Protein AF-A0A9Q1H4J2-F1 (afdb_monomer)

pLDDT: mean 72.01, std 14.21, range [31.0, 90.94]

Organism: Holothuria leucospilota (NCBI:txid206669)

Solvent-accessible surface area (backbone atoms only — not comparable to full-atom values): 5604 Å² total; per-residue (Å²): 121,58,76,90,48,46,68,60,51,52,55,49,33,73,78,36,75,84,63,74,89,70,79,47,65,67,61,52,53,50,54,51,53,67,70,42,54,74,68,58,38,54,54,50,52,5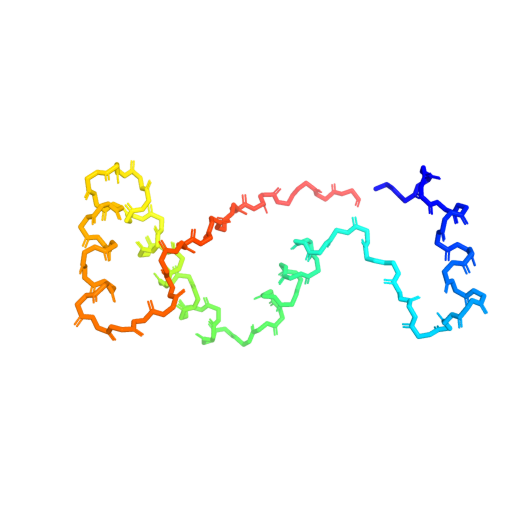3,51,53,53,53,53,49,63,32,63,74,35,74,67,46,42,50,53,48,39,53,56,33,64,76,65,79,47,92,70,76,68,84,77,87,80,75,84,75,79,79,80,86,127

Structure (mmCIF, N/CA/C/O backbone):
data_AF-A0A9Q1H4J2-F1
#
_entry.id   AF-A0A9Q1H4J2-F1
#
loop_
_atom_site.group_PDB
_atom_site.id
_atom_site.type_symbol
_atom_site.label_atom_id
_atom_site.label_alt_id
_atom_site.label_comp_id
_atom_site.label_asym_id
_atom_site.label_entity_id
_atom_site.label_seq_id
_atom_site.pdbx_PDB_ins_code
_atom_site.Cartn_x
_atom_site.Cartn_y
_atom_site.Cartn_z
_atom_site.occupancy
_atom_site.B_iso_or_equiv
_atom_site.auth_seq_id
_atom_site.auth_comp_id
_atom_site.auth_asym_id
_atom_site.auth_atom_id
_atom_site.pdbx_PDB_model_num
ATOM 1 N N . MET A 1 1 ? 17.760 -11.767 -3.762 1.00 52.53 1 MET A N 1
ATOM 2 C CA . MET A 1 1 ? 18.846 -12.666 -4.211 1.00 52.53 1 MET A CA 1
ATOM 3 C C . MET A 1 1 ? 18.310 -13.438 -5.413 1.00 52.53 1 MET A C 1
ATOM 5 O O . MET A 1 1 ? 17.432 -14.260 -5.225 1.00 52.53 1 MET A O 1
ATOM 9 N N . VAL A 1 2 ? 18.741 -13.124 -6.644 1.00 62.62 2 VAL A N 1
ATOM 10 C CA . VAL A 1 2 ? 18.186 -13.728 -7.887 1.00 62.62 2 VAL A CA 1
ATOM 11 C C . VAL A 1 2 ? 18.877 -15.057 -8.244 1.00 62.62 2 VAL A C 1
ATOM 13 O O . VAL A 1 2 ? 18.470 -15.741 -9.173 1.00 62.62 2 VAL A O 1
ATOM 16 N N . GLY A 1 3 ? 19.916 -15.449 -7.495 1.00 69.56 3 GLY A N 1
ATOM 17 C CA . GLY A 1 3 ? 20.801 -16.575 -7.823 1.00 69.56 3 GLY A CA 1
ATOM 18 C C . GLY A 1 3 ? 20.072 -17.886 -8.128 1.00 69.56 3 GLY A C 1
ATOM 19 O O . GLY A 1 3 ? 20.352 -18.501 -9.150 1.00 69.56 3 GLY A O 1
ATOM 20 N N . ARG A 1 4 ? 19.070 -18.256 -7.318 1.00 76.00 4 ARG A N 1
ATOM 21 C CA . ARG A 1 4 ? 18.288 -19.493 -7.506 1.00 76.00 4 ARG A CA 1
ATOM 22 C C . ARG A 1 4 ? 17.397 -19.479 -8.754 1.00 76.00 4 ARG A C 1
ATOM 24 O O . ARG A 1 4 ? 17.111 -20.531 -9.305 1.00 76.00 4 ARG A O 1
ATOM 31 N N . HIS A 1 5 ? 16.974 -18.298 -9.203 1.00 79.06 5 HIS A N 1
ATOM 32 C CA . HIS A 1 5 ? 16.036 -18.131 -10.319 1.00 79.06 5 HIS A CA 1
ATOM 33 C C . HIS A 1 5 ? 16.722 -17.697 -11.619 1.00 79.06 5 HIS A C 1
ATOM 35 O O . HIS A 1 5 ? 16.042 -17.449 -12.610 1.00 79.06 5 HIS A O 1
ATOM 41 N N . ARG A 1 6 ? 18.061 -17.610 -11.641 1.00 81.31 6 ARG A N 1
ATOM 42 C CA . ARG A 1 6 ? 18.827 -17.168 -12.818 1.00 81.31 6 ARG A CA 1
ATOM 43 C C . ARG A 1 6 ? 18.561 -18.020 -14.059 1.00 81.31 6 ARG A C 1
ATOM 45 O O . ARG A 1 6 ? 18.342 -17.447 -15.117 1.00 81.31 6 ARG A O 1
ATOM 52 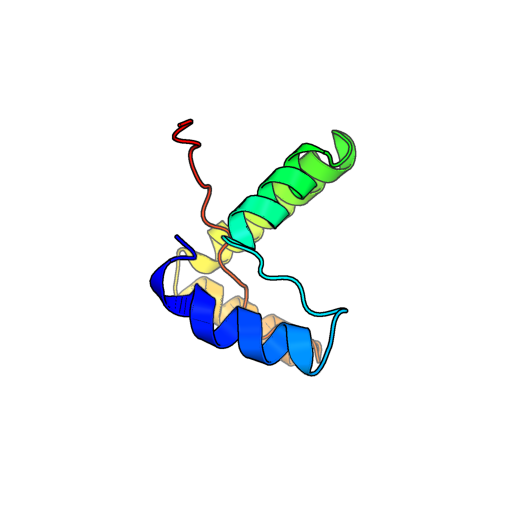N N . GLY A 1 7 ? 18.556 -19.348 -13.926 1.00 86.00 7 GLY A N 1
ATOM 53 C CA . GLY A 1 7 ? 18.313 -20.252 -15.059 1.00 86.00 7 GLY A CA 1
ATOM 54 C C . GLY A 1 7 ? 16.906 -20.092 -15.637 1.00 86.00 7 GLY A C 1
ATOM 55 O O . GLY A 1 7 ? 16.745 -19.910 -16.837 1.00 86.00 7 GLY A O 1
ATOM 56 N N . PHE A 1 8 ? 15.895 -20.046 -14.769 1.00 84.31 8 PHE A N 1
ATOM 57 C CA . PHE A 1 8 ? 14.505 -19.826 -15.173 1.00 84.31 8 PHE A CA 1
ATOM 58 C C . PHE A 1 8 ? 14.294 -18.462 -15.848 1.00 84.31 8 PHE A C 1
ATOM 60 O O . PHE A 1 8 ? 13.640 -18.369 -16.879 1.00 84.31 8 PHE A O 1
ATOM 67 N N . LEU A 1 9 ? 14.902 -17.405 -15.306 1.00 84.19 9 LEU A N 1
ATOM 68 C CA . LEU A 1 9 ? 14.851 -16.072 -15.905 1.00 84.19 9 LEU A CA 1
ATOM 69 C C . LEU A 1 9 ? 15.558 -15.992 -17.258 1.00 84.19 9 LEU A C 1
ATOM 71 O O . LEU A 1 9 ? 15.141 -15.201 -18.097 1.00 84.19 9 LEU A O 1
ATOM 75 N N . ALA A 1 10 ? 16.620 -16.771 -17.468 1.00 86.38 10 ALA A N 1
ATOM 76 C CA . ALA A 1 10 ? 17.290 -16.841 -18.762 1.00 86.38 10 ALA A CA 1
ATOM 77 C C . ALA A 1 10 ? 16.384 -17.489 -19.818 1.00 86.38 10 ALA A C 1
ATOM 79 O O . ALA A 1 10 ? 16.266 -16.955 -20.913 1.00 86.38 10 ALA A O 1
ATOM 80 N N . LEU A 1 11 ? 15.687 -18.574 -19.461 1.00 89.94 11 LEU A N 1
ATOM 81 C CA . LEU A 1 11 ? 14.706 -19.214 -20.343 1.00 89.94 11 LEU A CA 1
ATOM 82 C C . LEU A 1 11 ? 13.553 -18.264 -20.687 1.00 89.94 11 LEU A C 1
ATOM 84 O O . LEU A 1 11 ? 13.247 -18.074 -21.857 1.00 89.94 11 LEU A O 1
ATOM 88 N N . LEU A 1 12 ? 12.980 -17.594 -19.684 1.00 88.31 12 LEU A N 1
ATOM 89 C CA . LEU A 1 12 ? 11.916 -16.603 -19.887 1.00 88.31 12 LEU A CA 1
ATOM 90 C C . LEU A 1 12 ? 12.329 -15.456 -20.813 1.00 88.31 12 LEU A C 1
ATOM 92 O O . LEU A 1 12 ? 11.522 -15.008 -21.614 1.00 88.31 12 LEU A O 1
ATOM 96 N N . LYS A 1 13 ? 13.577 -14.990 -20.716 1.00 87.81 13 LYS A N 1
ATOM 97 C CA . LYS A 1 13 ? 14.090 -13.915 -21.575 1.00 87.81 13 LYS A CA 1
ATOM 98 C C . LYS A 1 13 ? 14.353 -14.340 -23.016 1.00 87.81 13 LYS A C 1
ATOM 100 O O . LYS A 1 13 ? 14.383 -13.473 -23.882 1.00 87.81 13 LYS A O 1
ATOM 105 N N . ASN A 1 14 ? 14.584 -15.629 -23.256 1.00 89.81 14 ASN A N 1
ATOM 106 C CA . ASN A 1 14 ? 14.725 -16.156 -24.611 1.00 89.81 14 ASN A CA 1
ATOM 107 C C . ASN A 1 14 ? 13.369 -16.204 -25.327 1.00 89.81 14 ASN A C 1
ATOM 109 O O . ASN A 1 14 ? 13.316 -15.931 -26.520 1.00 89.81 14 ASN A O 1
ATOM 113 N N . GLU A 1 15 ? 12.298 -16.514 -24.593 1.00 90.94 15 GLU A N 1
ATOM 114 C CA . GLU A 1 15 ? 10.926 -16.526 -25.118 1.00 90.94 15 GLU A CA 1
ATOM 115 C C . GLU A 1 15 ? 10.342 -15.113 -25.241 1.00 90.94 15 GLU A C 1
ATOM 117 O O . GLU A 1 15 ? 9.705 -14.782 -26.237 1.00 90.94 15 GLU A O 1
ATOM 122 N N . ASP A 1 16 ? 10.582 -14.256 -24.245 1.00 88.50 16 ASP A N 1
ATOM 123 C CA . ASP A 1 16 ? 10.121 -12.872 -24.247 1.00 88.50 16 ASP A CA 1
ATOM 124 C C . ASP A 1 16 ? 11.203 -11.922 -23.688 1.00 88.50 16 ASP A C 1
ATOM 126 O O . ASP A 1 16 ? 11.392 -11.811 -22.467 1.00 88.50 16 ASP A O 1
ATOM 130 N N . PRO A 1 17 ? 11.900 -11.174 -24.568 1.00 86.88 17 PRO A N 1
ATOM 131 C CA . PRO A 1 17 ? 12.924 -10.209 -24.171 1.00 86.88 17 PRO A CA 1
ATOM 132 C C . PRO A 1 17 ? 12.395 -9.064 -23.298 1.00 86.88 17 PRO A C 1
ATOM 134 O O . PRO A 1 17 ? 13.184 -8.393 -22.627 1.00 86.88 17 PRO A O 1
ATOM 137 N N . SER A 1 18 ? 11.080 -8.814 -23.300 1.00 85.69 18 SER A N 1
ATOM 138 C CA . SER A 1 18 ? 10.454 -7.754 -22.508 1.00 85.69 18 SER A CA 1
ATOM 139 C C . SER A 1 18 ? 10.361 -8.102 -21.016 1.00 85.69 18 SER A C 1
ATOM 141 O O . SER A 1 18 ? 10.196 -7.214 -20.173 1.00 85.69 18 SER A O 1
ATOM 143 N N . VAL A 1 19 ? 10.545 -9.377 -20.656 1.00 81.94 19 VAL A N 1
ATOM 144 C CA . VAL A 1 19 ? 10.470 -9.846 -19.272 1.00 81.94 19 VAL A CA 1
ATOM 145 C C . VAL A 1 19 ? 11.694 -9.391 -18.475 1.00 81.94 19 VAL A C 1
ATOM 147 O O . VAL A 1 19 ? 12.841 -9.787 -18.710 1.00 81.94 19 VAL A O 1
ATOM 150 N N . PHE A 1 20 ? 11.450 -8.594 -17.434 1.00 76.31 20 PHE A N 1
ATOM 151 C CA . PHE A 1 20 ? 12.479 -8.162 -16.492 1.00 76.31 20 PHE A CA 1
ATOM 152 C C . PHE A 1 20 ? 12.283 -8.776 -15.104 1.00 76.31 20 PHE A C 1
ATOM 154 O O . PHE A 1 20 ? 11.214 -8.742 -14.497 1.00 76.31 20 PHE A O 1
ATOM 161 N N . ALA A 1 21 ? 13.377 -9.290 -14.548 1.00 76.44 21 ALA A N 1
ATOM 162 C CA . ALA A 1 21 ? 13.412 -9.769 -13.177 1.00 76.44 21 ALA A CA 1
ATOM 163 C C . ALA A 1 21 ? 13.533 -8.590 -12.212 1.00 76.44 21 ALA A C 1
ATOM 165 O O . ALA A 1 21 ? 14.527 -7.863 -12.237 1.00 76.44 21 ALA A O 1
ATOM 166 N N . THR A 1 22 ? 12.571 -8.433 -11.306 1.00 71.62 22 THR A N 1
ATOM 167 C CA . THR A 1 22 ? 12.713 -7.492 -10.189 1.00 71.62 22 THR A CA 1
ATOM 168 C C . THR A 1 22 ? 13.130 -8.258 -8.937 1.00 71.62 22 THR A C 1
ATOM 170 O O . THR A 1 22 ? 12.429 -9.159 -8.491 1.00 71.62 22 THR A O 1
ATOM 173 N N . HIS A 1 23 ? 14.283 -7.904 -8.358 1.00 69.88 23 HIS A N 1
ATOM 174 C CA . HIS A 1 23 ? 14.846 -8.590 -7.181 1.00 69.88 23 HIS A CA 1
ATOM 175 C C . HIS A 1 23 ? 13.973 -8.435 -5.929 1.00 69.88 23 HIS A C 1
ATOM 177 O O . HIS A 1 23 ? 13.843 -9.382 -5.157 1.00 69.88 23 HIS A O 1
ATOM 183 N N . CYS A 1 24 ? 13.361 -7.262 -5.749 1.00 76.19 24 CYS A N 1
ATOM 184 C CA . CYS A 1 24 ? 12.401 -7.004 -4.685 1.00 76.19 24 CYS A CA 1
ATOM 185 C C . CYS A 1 24 ? 11.423 -5.911 -5.126 1.00 76.19 24 CYS A C 1
ATOM 187 O O . CYS A 1 24 ? 11.762 -4.727 -5.152 1.00 76.19 24 CYS A O 1
ATOM 189 N N . VAL A 1 25 ? 10.203 -6.316 -5.486 1.00 74.50 25 VAL A N 1
ATOM 190 C CA . VAL A 1 25 ? 9.134 -5.395 -5.911 1.00 74.50 25 VAL A CA 1
ATOM 191 C C . VAL A 1 25 ? 8.856 -4.357 -4.823 1.00 74.50 25 VAL A C 1
ATOM 193 O O . VAL A 1 25 ? 8.747 -3.173 -5.125 1.00 74.50 25 VAL A O 1
ATOM 196 N N . VAL A 1 26 ? 8.877 -4.777 -3.554 1.00 71.81 26 VAL A N 1
ATOM 197 C CA . VAL A 1 26 ? 8.671 -3.896 -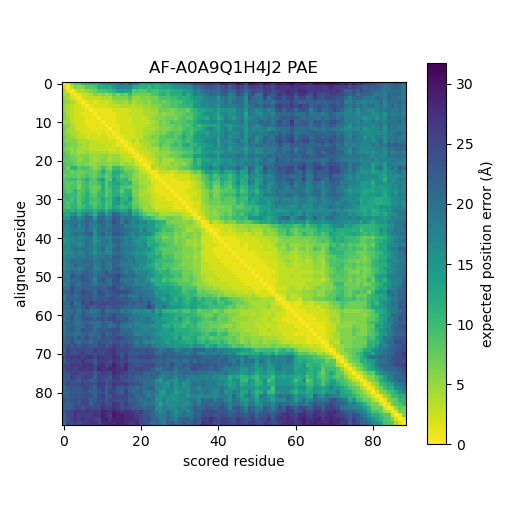2.394 1.00 71.81 26 VAL A CA 1
ATOM 198 C C . VAL A 1 26 ? 9.763 -2.830 -2.287 1.00 71.81 26 VAL A C 1
ATOM 200 O O . VAL A 1 26 ? 9.468 -1.660 -2.064 1.00 71.81 26 VAL A O 1
ATOM 203 N N . HIS A 1 27 ? 11.028 -3.199 -2.504 1.00 71.00 27 HIS A N 1
ATOM 204 C CA . HIS A 1 27 ? 12.136 -2.242 -2.487 1.00 71.00 27 HIS A CA 1
ATOM 205 C C . HIS A 1 27 ? 11.995 -1.202 -3.608 1.00 71.00 27 HIS A C 1
ATOM 207 O O . HIS A 1 27 ? 12.218 -0.013 -3.392 1.00 71.00 27 HIS A O 1
ATOM 213 N N . ARG A 1 28 ? 11.574 -1.637 -4.802 1.00 72.06 28 ARG A N 1
ATOM 214 C CA . ARG A 1 28 ? 11.356 -0.752 -5.953 1.00 72.06 28 ARG A CA 1
ATOM 215 C C . ARG A 1 28 ? 10.184 0.202 -5.716 1.00 72.06 28 ARG A C 1
ATOM 217 O O . ARG A 1 28 ? 10.320 1.396 -5.956 1.00 72.06 28 ARG A O 1
ATOM 224 N N . GLN A 1 29 ? 9.074 -0.305 -5.181 1.00 71.56 29 GLN A 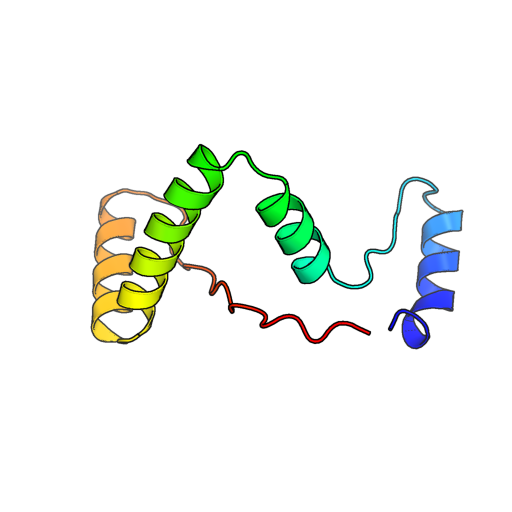N 1
ATOM 225 C CA . GLN A 1 29 ? 7.920 0.507 -4.786 1.00 71.56 29 GLN A CA 1
ATOM 226 C C . GLN A 1 29 ? 8.293 1.545 -3.721 1.00 71.56 29 GLN A C 1
ATOM 228 O O . GLN A 1 29 ? 7.858 2.686 -3.814 1.00 71.56 29 GLN A O 1
ATOM 233 N N . HIS A 1 30 ? 9.147 1.191 -2.756 1.00 70.75 30 HIS A N 1
ATOM 234 C CA . HIS A 1 30 ? 9.649 2.128 -1.744 1.00 70.75 30 HIS A CA 1
ATOM 235 C C . HIS A 1 30 ? 10.527 3.236 -2.334 1.00 70.75 30 HIS A C 1
ATOM 237 O O . HIS A 1 30 ? 10.376 4.401 -1.977 1.00 70.75 30 HIS A O 1
ATOM 243 N N . LEU A 1 31 ? 11.431 2.894 -3.256 1.00 76.06 31 LEU A N 1
ATOM 244 C CA . LEU A 1 31 ? 12.241 3.872 -3.992 1.00 76.06 31 LEU A CA 1
ATOM 245 C C . LEU A 1 31 ? 11.367 4.852 -4.774 1.00 76.06 31 LEU A C 1
ATOM 247 O O . LEU A 1 31 ? 11.572 6.060 -4.681 1.00 76.06 31 LEU A O 1
ATOM 251 N N . VAL A 1 32 ? 10.354 4.339 -5.476 1.00 74.94 32 VAL A N 1
ATOM 252 C CA . VAL A 1 32 ? 9.378 5.181 -6.174 1.00 74.94 32 VAL A CA 1
ATOM 253 C C . VAL A 1 32 ? 8.639 6.062 -5.168 1.00 74.94 32 VAL A C 1
ATOM 255 O O . VAL A 1 32 ? 8.592 7.272 -5.357 1.00 74.94 32 VAL A O 1
ATOM 258 N N . ALA A 1 33 ? 8.173 5.505 -4.047 1.00 69.69 33 ALA A N 1
ATOM 259 C CA . ALA A 1 33 ? 7.486 6.250 -2.991 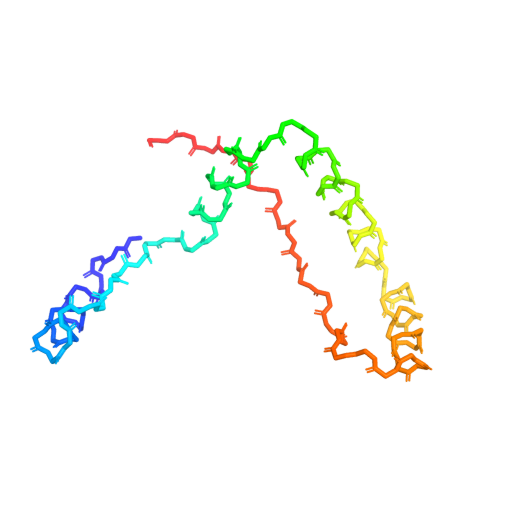1.00 69.69 33 ALA A CA 1
ATOM 260 C C . ALA A 1 33 ? 8.346 7.338 -2.321 1.00 69.69 33 ALA A C 1
ATOM 262 O O . ALA A 1 33 ? 7.803 8.329 -1.831 1.00 69.69 33 ALA A O 1
ATOM 263 N N . LYS A 1 34 ? 9.674 7.170 -2.306 1.00 68.88 34 LYS A N 1
ATOM 264 C CA . LYS A 1 34 ? 10.636 8.199 -1.882 1.00 68.88 34 LYS A CA 1
ATOM 265 C C . LYS A 1 34 ? 10.815 9.309 -2.916 1.00 68.88 34 LYS A C 1
ATOM 267 O O . LYS A 1 34 ? 11.076 10.439 -2.528 1.00 68.88 34 LYS A O 1
ATOM 272 N N . SER A 1 35 ? 10.706 8.986 -4.204 1.00 72.62 35 SER A N 1
ATOM 273 C CA . SER A 1 35 ? 10.799 9.959 -5.303 1.00 72.62 35 SER A CA 1
ATOM 274 C C . SER A 1 35 ? 9.491 10.702 -5.591 1.00 72.62 35 SER A C 1
ATOM 276 O O . SER A 1 35 ? 9.482 11.641 -6.383 1.00 72.62 35 SER A O 1
ATOM 278 N N . LEU A 1 36 ? 8.384 10.294 -4.960 1.00 72.06 36 LEU A N 1
ATOM 279 C CA . LEU A 1 36 ? 7.118 11.016 -5.026 1.00 72.06 36 LEU A CA 1
ATOM 280 C C . LEU A 1 36 ? 7.275 12.403 -4.395 1.00 72.06 36 LEU A C 1
ATOM 282 O O . LEU A 1 36 ? 8.002 12.570 -3.414 1.00 72.06 36 LEU A O 1
ATOM 286 N N . SER A 1 37 ? 6.580 13.397 -4.954 1.00 75.88 37 SER A N 1
ATOM 287 C CA . SER A 1 37 ? 6.614 14.765 -4.439 1.00 75.88 37 SER A CA 1
ATOM 288 C C . SER A 1 37 ? 6.304 14.794 -2.931 1.00 75.88 37 SER A C 1
ATOM 290 O O . SER A 1 37 ? 5.517 13.973 -2.445 1.00 75.88 37 SER A O 1
ATOM 292 N N . PRO A 1 38 ? 6.865 15.751 -2.170 1.00 75.62 38 PRO A N 1
ATOM 293 C CA . PRO A 1 38 ? 6.632 15.848 -0.728 1.00 75.62 38 PRO A CA 1
ATOM 294 C C . PRO A 1 38 ? 5.144 15.876 -0.351 1.00 75.62 38 PRO A C 1
ATOM 296 O O . PRO A 1 38 ? 4.746 15.299 0.661 1.00 75.62 38 PRO A O 1
ATOM 299 N N . SER A 1 39 ? 4.313 16.492 -1.200 1.00 75.56 39 SER A N 1
ATOM 300 C CA . SER A 1 39 ? 2.859 16.534 -1.039 1.00 75.56 39 SER A CA 1
ATOM 301 C C . SER A 1 39 ? 2.220 15.148 -1.140 1.00 75.56 39 SER A C 1
ATOM 303 O O . SER A 1 39 ? 1.462 14.756 -0.256 1.00 75.56 39 SER A O 1
ATOM 305 N N . LEU A 1 40 ? 2.572 14.368 -2.163 1.00 76.06 40 LEU A N 1
ATOM 306 C CA . LEU A 1 40 ? 2.027 13.027 -2.352 1.00 76.06 40 LEU A CA 1
ATOM 307 C C . LEU A 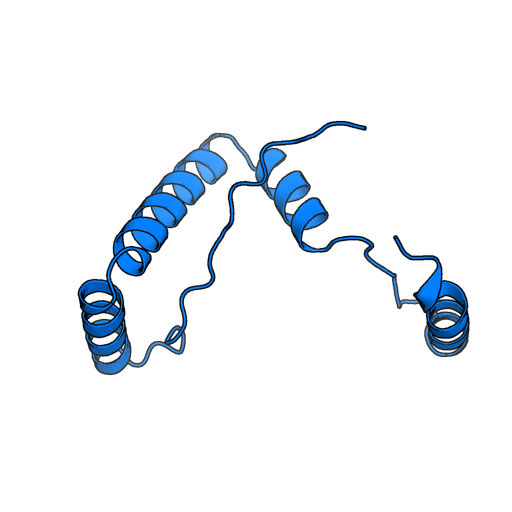1 40 ? 2.540 12.056 -1.279 1.00 76.06 40 LEU A C 1
ATOM 309 O O . LEU A 1 40 ? 1.790 11.203 -0.806 1.00 76.06 40 LEU A O 1
ATOM 313 N N . HIS A 1 41 ? 3.792 12.213 -0.839 1.00 77.88 41 HIS A N 1
ATOM 314 C CA . HIS A 1 41 ? 4.335 11.437 0.273 1.00 77.88 41 HIS A CA 1
ATOM 315 C C . HIS A 1 41 ? 3.551 11.685 1.570 1.00 77.88 41 HIS A C 1
ATOM 317 O O . HIS A 1 41 ? 3.187 10.731 2.257 1.00 77.88 41 HIS A O 1
ATOM 323 N N . ALA A 1 42 ? 3.231 12.944 1.887 1.00 80.44 42 ALA A N 1
ATOM 324 C CA . ALA A 1 42 ? 2.417 13.286 3.052 1.00 80.44 42 ALA A CA 1
ATOM 325 C C . ALA A 1 42 ? 1.014 12.660 2.975 1.00 80.44 42 ALA A C 1
ATOM 327 O O . ALA A 1 42 ? 0.570 12.035 3.942 1.00 80.44 42 ALA A O 1
ATOM 328 N N . SER A 1 43 ? 0.351 12.742 1.815 1.00 80.69 43 SER A N 1
ATOM 329 C CA 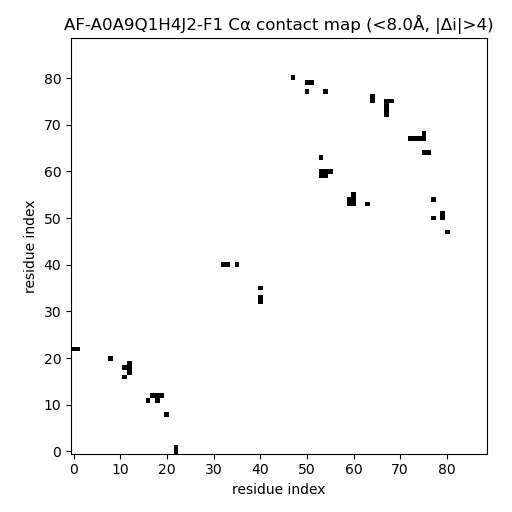. SER A 1 43 ? -0.950 12.100 1.588 1.00 80.69 43 SER A CA 1
ATOM 330 C C . SER A 1 43 ? -0.885 10.582 1.782 1.00 80.69 43 SER A C 1
ATOM 332 O O . SER A 1 43 ? -1.710 10.013 2.497 1.00 80.69 43 SER A O 1
ATOM 334 N N . LEU A 1 44 ? 0.133 9.917 1.229 1.00 78.19 44 LEU A N 1
ATOM 335 C CA . LEU A 1 44 ? 0.316 8.472 1.388 1.00 78.19 44 LEU A CA 1
ATOM 336 C C . LEU A 1 44 ? 0.587 8.072 2.841 1.00 78.19 44 LEU A C 1
ATOM 338 O O . LEU A 1 44 ? 0.056 7.065 3.300 1.00 78.19 44 LEU A O 1
ATOM 342 N N . GLN A 1 45 ? 1.358 8.858 3.597 1.00 78.75 45 GLN A N 1
ATOM 343 C CA . GLN A 1 45 ? 1.589 8.591 5.022 1.00 78.75 45 GLN A CA 1
ATOM 344 C C . GLN A 1 45 ? 0.297 8.656 5.845 1.00 78.75 45 GLN A C 1
ATOM 346 O O . GLN A 1 45 ? 0.125 7.866 6.777 1.00 78.75 45 GLN A O 1
ATOM 351 N N . ILE A 1 46 ? -0.621 9.567 5.510 1.00 82.69 46 ILE A N 1
ATOM 352 C CA . ILE A 1 46 ? -1.935 9.657 6.162 1.00 82.69 46 ILE A CA 1
ATOM 353 C C . ILE A 1 46 ? -2.743 8.387 5.884 1.00 82.69 46 ILE A C 1
ATOM 355 O O . ILE A 1 46 ? -3.239 7.763 6.825 1.00 82.69 46 ILE A O 1
ATOM 359 N N . VAL A 1 47 ? -2.798 7.958 4.620 1.00 80.50 47 VAL A N 1
ATOM 360 C CA . VAL A 1 47 ? -3.498 6.730 4.218 1.00 80.50 47 VAL A CA 1
ATOM 361 C C . VAL A 1 47 ? -2.894 5.509 4.914 1.00 80.50 47 VAL A C 1
ATOM 363 O O . VAL A 1 47 ? -3.616 4.745 5.546 1.00 80.50 47 VAL A O 1
ATOM 366 N N . ILE A 1 48 ? -1.566 5.356 4.905 1.00 78.81 48 ILE A N 1
ATOM 367 C CA . ILE A 1 48 ? -0.872 4.237 5.564 1.00 78.81 48 ILE A CA 1
ATOM 368 C C . ILE A 1 48 ? -1.181 4.196 7.066 1.00 78.81 48 ILE A C 1
ATOM 370 O O . ILE A 1 48 ? -1.435 3.123 7.614 1.00 78.81 48 ILE A O 1
ATOM 374 N N . LYS A 1 49 ? -1.193 5.347 7.752 1.00 82.50 49 LYS A N 1
ATOM 375 C CA . LYS A 1 49 ? -1.555 5.415 9.177 1.00 82.50 49 LYS A CA 1
ATOM 376 C C . LYS A 1 49 ? -3.002 4.991 9.424 1.0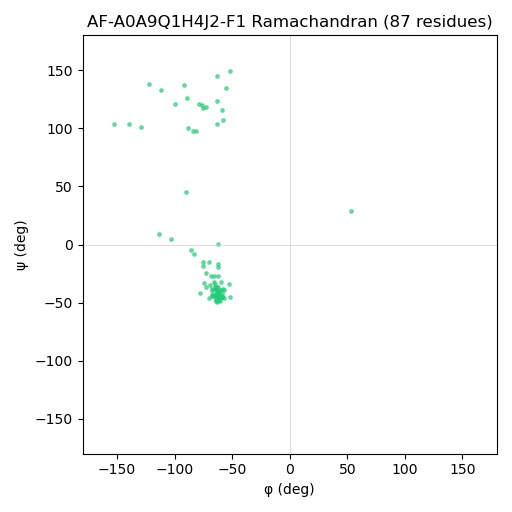0 82.50 49 LYS A C 1
ATOM 378 O O . LYS A 1 49 ? -3.246 4.265 10.387 1.00 82.50 49 LYS A O 1
ATOM 383 N N . ALA A 1 50 ? -3.939 5.425 8.583 1.00 81.81 50 ALA A N 1
ATOM 384 C CA . ALA A 1 50 ? -5.343 5.040 8.691 1.00 81.81 50 ALA A CA 1
ATOM 385 C C . ALA A 1 50 ? -5.520 3.526 8.492 1.00 81.81 50 ALA A C 1
ATOM 387 O O . ALA A 1 50 ? -6.083 2.854 9.354 1.00 81.81 50 ALA A O 1
ATOM 388 N N . VAL A 1 51 ? -4.931 2.974 7.426 1.00 79.19 51 VAL A N 1
ATOM 389 C CA . VAL A 1 51 ? -4.949 1.533 7.130 1.00 79.19 51 VAL A CA 1
ATOM 390 C C . VAL A 1 51 ? -4.335 0.716 8.267 1.00 79.19 51 VAL A C 1
ATOM 392 O O . VAL A 1 51 ? -4.909 -0.283 8.694 1.00 79.19 51 VAL A O 1
ATOM 395 N N . ASN A 1 52 ? -3.196 1.151 8.810 1.00 79.31 52 ASN A N 1
ATOM 396 C CA . ASN A 1 52 ? -2.559 0.452 9.923 1.00 79.31 52 ASN A CA 1
ATOM 397 C C . ASN A 1 52 ? -3.424 0.476 11.191 1.00 79.31 52 ASN A C 1
ATOM 399 O O . ASN A 1 52 ? -3.510 -0.542 11.868 1.00 79.31 52 ASN A O 1
ATOM 403 N N . LYS A 1 53 ? -4.112 1.583 11.504 1.00 82.62 53 LYS A N 1
ATOM 404 C CA . LYS A 1 53 ? -5.049 1.641 12.643 1.00 82.62 53 LYS A CA 1
ATOM 405 C C . LYS A 1 53 ? -6.233 0.686 12.487 1.00 82.62 53 LYS A C 1
ATOM 407 O O . LYS A 1 53 ? -6.653 0.080 13.470 1.00 82.62 53 LYS A O 1
ATOM 412 N N . ILE A 1 54 ? -6.750 0.552 11.268 1.00 80.94 54 ILE A N 1
ATOM 413 C CA . ILE A 1 54 ? -7.835 -0.387 10.959 1.00 80.94 54 ILE A CA 1
ATOM 414 C C . ILE A 1 54 ? -7.343 -1.823 11.162 1.00 80.94 54 ILE A C 1
ATOM 416 O O . ILE A 1 54 ? -7.995 -2.615 11.828 1.00 80.94 54 ILE A O 1
ATOM 420 N N . LYS A 1 55 ? -6.138 -2.134 10.684 1.00 74.19 55 LYS A N 1
ATOM 421 C CA . LYS A 1 55 ? -5.584 -3.489 10.752 1.00 74.19 55 LYS A CA 1
ATOM 422 C C . LYS A 1 55 ? -5.076 -3.946 12.116 1.00 74.19 55 LYS A C 1
ATOM 424 O O . LYS A 1 55 ? -4.876 -5.144 12.302 1.00 74.19 55 LYS A O 1
ATOM 429 N N . VAL A 1 56 ? -4.810 -3.032 13.049 1.00 81.88 56 VAL A N 1
ATOM 430 C CA . VAL A 1 56 ? -4.280 -3.384 14.381 1.00 81.88 56 VAL A CA 1
ATOM 431 C C . VAL A 1 56 ? -5.281 -4.202 15.202 1.00 81.88 56 VAL A C 1
ATOM 433 O O . VAL A 1 56 ? -4.853 -4.995 16.038 1.00 81.88 56 VAL A O 1
ATOM 436 N N . SER A 1 57 ? -6.589 -4.062 14.966 1.00 81.00 57 SER A N 1
ATOM 437 C CA . SER A 1 57 ? -7.601 -4.854 15.667 1.00 81.00 57 SER A CA 1
ATOM 438 C C . SER A 1 57 ? -8.473 -5.643 14.693 1.00 81.00 57 SER A C 1
ATOM 440 O O . SER A 1 57 ? -8.920 -5.133 13.668 1.00 81.00 57 SER A O 1
ATOM 442 N N . ALA A 1 58 ? -8.757 -6.900 15.043 1.00 78.81 58 ALA A N 1
ATOM 443 C CA . ALA A 1 58 ? -9.647 -7.756 14.257 1.00 78.81 58 ALA A CA 1
ATOM 444 C C . ALA A 1 58 ? -11.063 -7.164 14.140 1.00 78.81 58 ALA A C 1
ATOM 446 O O . ALA A 1 58 ? -11.714 -7.315 13.110 1.00 78.81 58 ALA A O 1
ATOM 447 N N . GLN A 1 59 ? -11.511 -6.444 15.173 1.00 81.56 59 GLN A N 1
ATOM 448 C CA . GLN A 1 59 ? -12.805 -5.769 15.193 1.00 81.56 59 GLN A CA 1
ATOM 449 C C . GLN A 1 59 ? -12.868 -4.611 14.187 1.00 81.56 59 GLN A C 1
ATOM 451 O O . GLN A 1 59 ? -13.841 -4.503 13.447 1.00 81.56 59 GLN A O 1
ATOM 456 N N . ASN A 1 60 ? -11.830 -3.772 14.112 1.00 80.50 60 ASN A N 1
ATOM 457 C CA . ASN A 1 60 ? -11.783 -2.670 13.149 1.00 80.50 60 ASN A CA 1
ATOM 458 C C . ASN A 1 60 ? -11.687 -3.194 11.711 1.00 80.50 60 ASN A C 1
ATOM 460 O O . ASN A 1 60 ? -12.336 -2.655 10.821 1.00 80.50 60 ASN A O 1
ATOM 464 N N . ASP A 1 61 ? -10.920 -4.263 11.490 1.00 80.56 61 ASP A N 1
ATOM 465 C CA . ASP A 1 61 ? -10.792 -4.913 10.183 1.00 80.56 61 ASP A CA 1
ATOM 466 C C . ASP A 1 61 ? -12.134 -5.522 9.722 1.00 80.56 61 ASP A C 1
ATOM 468 O O . ASP A 1 61 ? -12.486 -5.449 8.544 1.00 80.56 61 ASP A O 1
ATOM 472 N N . GLN A 1 62 ? -12.923 -6.069 10.654 1.00 82.81 62 GLN A N 1
ATOM 473 C CA . GLN A 1 62 ? -14.271 -6.576 10.384 1.00 82.81 62 GLN A CA 1
ATOM 474 C C . GLN A 1 62 ? -15.271 -5.448 10.087 1.00 82.81 62 GLN A C 1
ATOM 476 O O . GLN A 1 62 ? -16.010 -5.544 9.108 1.00 82.81 62 GLN A O 1
ATOM 481 N N . LEU A 1 63 ? -15.275 -4.374 10.885 1.00 83.06 63 LEU A N 1
ATOM 482 C CA . LEU A 1 63 ? -16.119 -3.195 10.644 1.00 83.06 63 LEU A CA 1
ATOM 483 C C . LEU A 1 63 ? -15.791 -2.536 9.300 1.00 83.06 63 LEU A C 1
ATOM 485 O O . LEU A 1 63 ? -16.689 -2.130 8.569 1.00 83.06 63 LEU A O 1
ATOM 489 N N . PHE A 1 64 ? -14.508 -2.474 8.944 1.00 80.44 64 PHE A N 1
ATOM 490 C CA . PHE A 1 64 ? -14.074 -1.959 7.653 1.00 80.44 64 PHE A CA 1
ATOM 491 C C . PHE A 1 64 ? -14.592 -2.812 6.491 1.00 80.44 64 PHE A C 1
ATOM 493 O O . PHE A 1 64 ? -15.107 -2.265 5.523 1.00 80.44 64 PHE A O 1
ATOM 500 N N . ARG A 1 65 ? -14.542 -4.147 6.599 1.00 77.94 65 ARG A N 1
ATOM 501 C CA . ARG A 1 65 ? -15.130 -5.027 5.574 1.00 77.94 65 ARG A CA 1
ATOM 502 C C . ARG A 1 65 ? -16.632 -4.820 5.422 1.00 77.94 65 ARG A C 1
ATOM 504 O O . ARG A 1 65 ? -17.106 -4.768 4.296 1.00 77.94 65 ARG A O 1
ATOM 511 N N . GLN A 1 66 ? -17.360 -4.665 6.526 1.00 80.62 66 GLN A N 1
ATOM 512 C CA . GLN A 1 66 ? -18.799 -4.381 6.480 1.00 80.62 66 GLN A CA 1
ATOM 513 C C . GLN A 1 66 ? -19.096 -3.043 5.791 1.00 80.62 66 GLN A C 1
ATOM 515 O O . GLN A 1 66 ? -20.018 -2.964 4.985 1.00 80.62 66 GLN A O 1
ATOM 520 N N . LEU A 1 67 ? -18.286 -2.011 6.055 1.00 80.12 67 LEU A N 1
ATOM 521 C CA . LEU A 1 67 ? -18.385 -0.724 5.363 1.00 80.12 67 LEU A CA 1
ATOM 522 C C . LEU A 1 67 ? -18.109 -0.850 3.857 1.00 80.12 67 LEU A C 1
ATOM 524 O O . LEU A 1 67 ? -18.842 -0.272 3.063 1.00 80.12 67 LEU A O 1
ATOM 528 N N . CYS A 1 68 ? -17.094 -1.617 3.450 1.00 76.12 68 CYS A N 1
ATOM 529 C CA . CYS A 1 68 ? -16.778 -1.826 2.031 1.00 76.12 68 CYS A CA 1
ATOM 530 C C . CYS A 1 68 ? -17.855 -2.636 1.296 1.00 76.12 68 CYS A C 1
ATOM 532 O O . CYS A 1 68 ? -18.185 -2.312 0.159 1.00 76.12 68 CYS A O 1
ATOM 534 N N . GLN A 1 69 ? -18.436 -3.646 1.952 1.00 72.69 69 GLN A N 1
ATOM 535 C CA . GLN A 1 69 ? -19.524 -4.457 1.394 1.00 72.69 69 GLN A CA 1
ATOM 536 C C . GLN A 1 69 ? -20.805 -3.648 1.167 1.00 72.69 69 GLN A C 1
ATOM 538 O O . GLN A 1 69 ? -21.514 -3.897 0.201 1.00 72.69 69 GLN A O 1
ATOM 543 N N . GLY A 1 70 ? -21.089 -2.657 2.018 1.00 70.12 70 GLY A N 1
ATOM 544 C CA . GLY A 1 70 ? -22.220 -1.745 1.819 1.00 70.12 70 GLY A CA 1
ATOM 545 C C . GLY A 1 70 ? -22.046 -0.764 0.653 1.00 70.12 70 GLY A C 1
ATOM 546 O O . GLY A 1 70 ? -23.032 -0.174 0.221 1.00 70.12 70 GLY A O 1
ATOM 547 N N . ASN A 1 71 ? -20.819 -0.601 0.146 1.00 66.25 71 ASN A N 1
ATOM 548 C CA . ASN A 1 71 ? -20.463 0.379 -0.884 1.00 66.25 71 ASN A CA 1
ATOM 549 C C . ASN A 1 71 ? -20.044 -0.256 -2.231 1.00 66.25 71 ASN A C 1
ATOM 551 O O . ASN A 1 71 ? -19.555 0.468 -3.094 1.00 66.25 71 ASN A O 1
ATOM 555 N N . ASP A 1 72 ? -20.204 -1.576 -2.420 1.00 60.34 72 ASP A N 1
ATOM 556 C CA . ASP A 1 72 ? -19.791 -2.320 -3.633 1.00 60.34 72 ASP A CA 1
ATOM 557 C C . ASP A 1 72 ? -18.307 -2.118 -4.036 1.00 60.34 72 ASP A C 1
ATOM 559 O O . ASP A 1 72 ? -17.920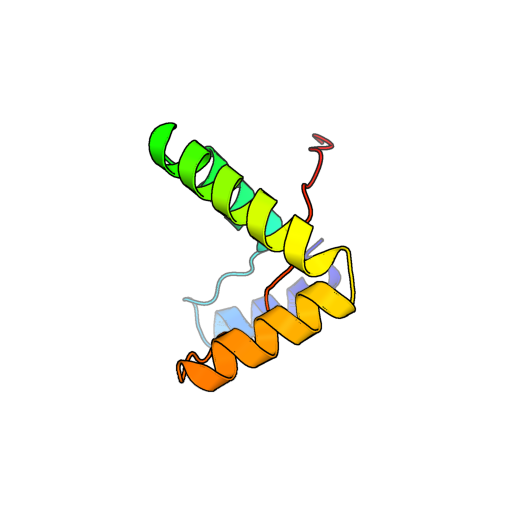 -2.213 -5.204 1.00 60.34 72 ASP A O 1
ATOM 563 N N . GLU A 1 73 ? -17.424 -1.855 -3.067 1.00 59.59 73 GLU A N 1
ATOM 564 C CA . GLU A 1 73 ? -15.999 -1.663 -3.347 1.00 59.59 73 GLU A CA 1
ATOM 565 C C . GLU A 1 73 ? -15.221 -2.992 -3.307 1.00 59.59 73 GLU A C 1
ATOM 567 O O . GLU A 1 73 ? -15.186 -3.689 -2.293 1.00 59.59 73 GLU A O 1
ATOM 572 N N . LEU A 1 74 ? -14.484 -3.298 -4.387 1.00 55.66 74 LEU A N 1
ATOM 573 C CA . LEU A 1 74 ? -13.624 -4.492 -4.556 1.00 55.66 74 LEU A CA 1
ATOM 574 C C . LEU A 1 74 ? -12.450 -4.602 -3.555 1.00 55.66 74 LEU A C 1
ATOM 576 O O . LEU A 1 74 ? -11.646 -5.535 -3.626 1.00 55.66 74 LEU A O 1
ATOM 580 N N . LEU A 1 75 ? -12.302 -3.652 -2.630 1.00 55.69 75 LEU A N 1
ATOM 581 C CA . LEU A 1 75 ? -11.169 -3.556 -1.713 1.00 55.69 75 LEU A CA 1
ATOM 582 C C . LEU A 1 75 ? -11.404 -4.323 -0.395 1.00 55.69 75 LEU A C 1
ATOM 584 O O . LEU A 1 75 ? -11.082 -3.833 0.684 1.00 55.69 75 LEU A O 1
ATOM 588 N N . GLU A 1 76 ? -11.918 -5.556 -0.459 1.00 53.88 76 GLU A N 1
ATOM 589 C CA . GLU A 1 76 ? -12.215 -6.380 0.732 1.00 53.88 76 GLU A CA 1
ATOM 590 C C . GLU A 1 76 ? -10.974 -6.726 1.582 1.00 53.88 76 GLU A C 1
ATOM 592 O O . GLU A 1 76 ? -11.079 -7.136 2.743 1.00 53.88 76 GLU A O 1
ATOM 597 N N . ARG A 1 77 ? -9.768 -6.569 1.019 1.00 55.59 77 ARG A N 1
ATOM 598 C CA . ARG A 1 77 ? -8.495 -6.847 1.691 1.00 55.59 77 ARG A CA 1
ATOM 599 C C . ARG A 1 77 ? -7.534 -5.672 1.577 1.00 55.59 77 ARG A C 1
ATOM 601 O O . ARG A 1 77 ? -6.804 -5.524 0.601 1.00 55.59 77 ARG A O 1
ATOM 608 N N . LEU A 1 78 ? -7.447 -4.902 2.659 1.00 59.50 78 LEU A N 1
ATOM 609 C CA . LEU A 1 78 ? -6.362 -3.949 2.881 1.00 59.50 78 LEU A CA 1
ATOM 610 C C . LEU A 1 78 ? -5.010 -4.687 2.798 1.00 59.50 78 LEU A C 1
ATOM 612 O O . LEU A 1 78 ? -4.843 -5.755 3.390 1.00 59.50 78 LEU A O 1
ATOM 616 N N . LEU A 1 79 ? -4.017 -4.143 2.094 1.00 56.75 79 LEU A N 1
ATOM 617 C CA . LEU A 1 79 ? -2.647 -4.676 2.078 1.00 56.75 79 LEU A CA 1
ATOM 618 C C . LEU A 1 79 ? -1.811 -3.988 3.167 1.00 56.75 79 LEU A C 1
ATOM 620 O O . LEU A 1 79 ? -1.910 -2.782 3.369 1.00 56.75 79 LEU A O 1
ATOM 624 N N . LEU A 1 80 ? -0.997 -4.755 3.903 1.00 53.59 80 LEU A N 1
ATOM 625 C CA . LEU A 1 80 ? -0.087 -4.189 4.908 1.00 53.59 80 LEU A CA 1
ATOM 626 C C . LEU A 1 80 ? 1.121 -3.560 4.212 1.00 53.59 80 LEU A C 1
ATOM 628 O O . LEU A 1 80 ? 1.896 -4.263 3.564 1.00 53.59 80 LEU A O 1
ATOM 632 N N . HIS A 1 81 ? 1.330 -2.261 4.415 1.00 51.97 81 HIS A N 1
ATOM 633 C CA . HIS A 1 81 ? 2.605 -1.628 4.101 1.00 51.97 81 HIS A CA 1
ATOM 634 C C . HIS A 1 81 ? 3.524 -1.741 5.325 1.00 51.97 81 HIS A C 1
ATOM 636 O O . HIS A 1 81 ? 3.381 -0.998 6.298 1.00 51.97 81 HIS A O 1
ATOM 642 N N . LYS A 1 82 ? 4.460 -2.700 5.314 1.00 45.78 82 LYS A N 1
ATOM 643 C CA . LYS A 1 82 ? 5.485 -2.804 6.361 1.00 45.78 82 LYS A CA 1
ATOM 644 C C . LYS A 1 82 ? 6.518 -1.707 6.113 1.00 45.78 82 LYS A C 1
ATOM 646 O O . LYS A 1 82 ? 7.168 -1.708 5.070 1.00 45.78 82 LYS A O 1
ATOM 651 N N . LYS A 1 83 ? 6.666 -0.781 7.063 1.00 41.56 83 LYS A N 1
ATOM 652 C CA . LYS A 1 83 ? 7.760 0.196 7.066 1.00 41.56 83 LYS A CA 1
ATOM 653 C C . LYS A 1 83 ? 9.072 -0.595 7.071 1.00 41.56 83 LYS A C 1
ATOM 655 O O . LYS A 1 83 ? 9.379 -1.276 8.045 1.00 41.56 83 LYS A O 1
ATOM 660 N N . LEU A 1 84 ? 9.775 -0.608 5.941 1.00 46.31 84 LEU A N 1
ATOM 661 C CA . LEU A 1 84 ? 11.104 -1.197 5.856 1.00 46.31 84 LEU A CA 1
ATOM 662 C C . LEU A 1 84 ? 12.084 -0.134 6.333 1.00 46.31 84 LEU A C 1
ATOM 664 O O . LEU A 1 84 ? 12.444 0.770 5.575 1.00 46.31 84 LEU A O 1
ATOM 668 N N . ASP A 1 85 ? 12.472 -0.231 7.602 1.00 35.59 85 ASP A N 1
ATOM 669 C CA . ASP A 1 85 ? 13.625 0.497 8.107 1.00 35.59 85 ASP A CA 1
ATOM 670 C C . ASP A 1 85 ? 14.832 0.051 7.277 1.00 35.59 85 ASP A C 1
ATOM 672 O O . ASP A 1 85 ? 15.182 -1.128 7.185 1.00 35.59 85 ASP A O 1
ATOM 676 N N . SER A 1 86 ? 15.378 1.008 6.541 1.00 34.59 86 SER A N 1
ATOM 677 C CA . SER A 1 86 ? 16.465 0.813 5.601 1.00 34.59 86 SER A CA 1
ATOM 678 C C . SER A 1 86 ? 17.717 0.344 6.334 1.00 34.59 86 SER A C 1
ATOM 680 O O . SER A 1 86 ? 18.426 1.153 6.922 1.00 34.59 86 SER A O 1
ATOM 682 N N . VAL A 1 87 ? 18.027 -0.948 6.240 1.00 32.81 87 VAL A N 1
ATOM 683 C CA . VAL A 1 87 ? 19.404 -1.428 6.380 1.00 32.81 87 VAL A CA 1
ATOM 684 C C . VAL A 1 87 ? 20.068 -1.217 5.023 1.00 32.81 87 VAL A C 1
ATOM 686 O O . VAL A 1 87 ? 19.857 -1.985 4.084 1.00 32.81 87 VAL A O 1
ATOM 689 N N . GLN A 1 88 ? 20.802 -0.112 4.906 1.00 34.53 88 GLN A N 1
ATOM 690 C CA . GLN A 1 88 ? 21.726 0.141 3.804 1.00 34.53 88 GLN A CA 1
ATOM 691 C C . GLN A 1 88 ? 22.839 -0.917 3.833 1.00 34.53 88 GLN A C 1
ATOM 693 O O . GLN A 1 88 ? 23.522 -1.086 4.842 1.00 34.53 88 GLN A O 1
ATOM 698 N N . ARG A 1 89 ? 22.996 -1.629 2.719 1.00 31.00 89 ARG A N 1
ATOM 699 C CA . ARG A 1 89 ? 24.229 -2.291 2.291 1.00 31.00 89 ARG A CA 1
ATOM 700 C C . ARG A 1 89 ? 24.469 -1.905 0.845 1.00 31.00 89 ARG A C 1
ATOM 702 O O . ARG A 1 89 ? 23.457 -1.830 0.109 1.00 31.00 89 ARG A O 1
#

Foldseek 3Di:
DCVVCVVVVVVVCVVPVVDDDDPDPLVVVVVVLVVPDPVVVVVVVVVLVVLVVQPVDPVSLVVVLVVCVVVVHPPNDDDHDDPPPDPDD

Mean predicted aligned error: 13.68 Å

Radius of gyration: 18.28 Å; Cα contacts (8 Å, |Δi|>4): 29; chains: 1; bounding box: 46×37×41 Å

Secondary structure (DSSP, 8-state):
--GGGHHHHHHHHHH-TT----S-HHHHHHHHHHHS-HHHHHHHHHHHHHHHHHHTSHHHHHHHHHHHHTTT-S--SPPP---------

Sequence (89 aa):
MVGRHRGFLALLKNEDPSVFATHCVVHRQHLVAKSLSPSLHASLQIVIKAVNKIKVSAQNDQLFRQLCQGNDELLERLLLHKKLDSVQR